Protein AF-A0A1A8TMC8-F1 (afdb_monomer_lite)

Secondary structure (DSSP, 8-state):
--HHHHHHHHHHHHHHHHHHTT--SEEEEEEEEEETTEEEEEEEEEETTEEEES-GGGSTTS--SSEEES--HHHHTSEEEEEE-----HHHHHHHHHHHHHS--

Radius of gyration: 14.85 Å; chains: 1; bounding box: 39×28×39 Å

pLDDT: mean 85.93, std 11.16, range [51.94, 96.0]

Organism: NCBI:txid1792290

Structure (mmCIF, N/CA/C/O backbone):
data_AF-A0A1A8TMC8-F1
#
_entry.id   AF-A0A1A8TMC8-F1
#
loop_
_atom_site.group_PDB
_atom_site.id
_atom_site.type_symbol
_atom_site.label_atom_id
_atom_site.label_alt_id
_atom_site.label_comp_id
_atom_site.label_asym_id
_atom_site.label_entity_id
_atom_site.label_seq_id
_atom_site.pdbx_PDB_ins_code
_atom_site.Cartn_x
_atom_site.Cartn_y
_atom_site.Cartn_z
_atom_site.occupancy
_atom_site.B_iso_or_equiv
_atom_site.auth_seq_id
_atom_site.auth_comp_id
_atom_site.auth_asym_id
_atom_site.auth_atom_id
_atom_site.pdbx_PDB_model_num
ATOM 1 N N . MET A 1 1 ? 4.458 17.881 4.760 1.00 56.47 1 MET A N 1
ATOM 2 C CA . MET A 1 1 ? 4.336 16.409 4.782 1.00 56.47 1 MET A CA 1
ATOM 3 C C . MET A 1 1 ? 4.523 15.931 3.353 1.00 56.47 1 MET A C 1
ATOM 5 O O . MET A 1 1 ? 3.897 16.519 2.477 1.00 56.47 1 MET A O 1
ATOM 9 N N . SER A 1 2 ? 5.425 14.983 3.092 1.00 70.12 2 SER A N 1
ATOM 10 C CA . SER A 1 2 ? 5.622 14.442 1.738 1.00 70.12 2 SER A CA 1
ATOM 11 C C . SER A 1 2 ? 4.391 13.646 1.288 1.00 70.12 2 SER A C 1
ATOM 13 O O . SER A 1 2 ? 3.607 13.197 2.124 1.00 70.12 2 SER A O 1
ATOM 15 N N . LEU A 1 3 ? 4.221 13.461 -0.023 1.00 72.00 3 LEU A N 1
ATOM 16 C CA . LEU A 1 3 ? 3.140 12.640 -0.584 1.00 72.00 3 LEU A CA 1
ATOM 17 C C . LEU A 1 3 ? 3.178 11.206 -0.020 1.00 72.00 3 LEU A C 1
ATOM 19 O O . LEU A 1 3 ? 2.172 10.710 0.474 1.00 72.00 3 LEU A O 1
ATOM 23 N N . SER A 1 4 ? 4.374 10.616 0.074 1.00 73.75 4 SER A N 1
ATOM 24 C CA . SER A 1 4 ? 4.597 9.298 0.687 1.00 73.75 4 SER A CA 1
ATOM 25 C C . SER A 1 4 ? 4.155 9.206 2.154 1.00 73.75 4 SER A C 1
ATOM 27 O O . SER A 1 4 ? 3.631 8.182 2.583 1.00 73.75 4 SER A O 1
ATOM 29 N N . GLN A 1 5 ? 4.312 10.281 2.936 1.00 65.31 5 GLN A N 1
ATOM 30 C CA . GLN A 1 5 ? 3.849 10.324 4.327 1.00 65.31 5 GLN A CA 1
ATOM 31 C C . GLN A 1 5 ? 2.317 10.374 4.427 1.00 65.31 5 GLN A C 1
ATOM 33 O O . GLN A 1 5 ? 1.753 9.799 5.356 1.00 65.31 5 GLN A O 1
ATOM 38 N N . GLN A 1 6 ? 1.642 11.046 3.488 1.00 73.81 6 GLN A N 1
ATOM 39 C CA . GLN A 1 6 ? 0.175 11.116 3.458 1.00 73.81 6 GLN A CA 1
ATOM 40 C C . GLN A 1 6 ? -0.439 9.759 3.098 1.00 73.81 6 GLN A C 1
ATOM 42 O O . GLN A 1 6 ? -1.402 9.333 3.729 1.00 73.81 6 GLN A O 1
ATOM 47 N N . VAL A 1 7 ? 0.174 9.055 2.149 1.00 80.62 7 VAL A N 1
ATOM 48 C CA . VAL A 1 7 ? -0.224 7.712 1.707 1.00 80.62 7 VAL A CA 1
ATOM 49 C C . VAL A 1 7 ? -0.065 6.685 2.823 1.00 80.62 7 VAL A C 1
ATOM 51 O O . VAL A 1 7 ? -1.001 5.951 3.132 1.00 80.62 7 VAL A O 1
ATOM 54 N N . ALA A 1 8 ? 1.083 6.693 3.507 1.00 83.31 8 ALA A N 1
ATOM 55 C CA . ALA A 1 8 ? 1.306 5.831 4.664 1.00 83.31 8 ALA A CA 1
ATOM 56 C C . ALA A 1 8 ? 0.256 6.070 5.766 1.00 83.31 8 ALA A C 1
ATOM 58 O O . ALA A 1 8 ? -0.300 5.123 6.326 1.00 83.31 8 ALA A O 1
ATOM 59 N N . ALA A 1 9 ? -0.064 7.338 6.052 1.00 84.06 9 ALA A N 1
ATOM 60 C CA . ALA A 1 9 ? -1.087 7.685 7.034 1.00 84.06 9 ALA A CA 1
ATOM 61 C C . ALA A 1 9 ? -2.488 7.211 6.609 1.00 84.06 9 ALA A C 1
ATOM 63 O O . ALA A 1 9 ? -3.206 6.644 7.433 1.00 84.06 9 ALA A O 1
ATOM 64 N N . ALA A 1 10 ? -2.865 7.402 5.342 1.00 87.19 10 ALA A N 1
ATOM 65 C CA . ALA A 1 10 ? -4.156 6.967 4.812 1.00 87.19 10 ALA A CA 1
ATOM 66 C C . ALA A 1 10 ? -4.335 5.445 4.930 1.00 87.19 10 ALA A C 1
ATOM 68 O O . ALA A 1 10 ? -5.343 4.989 5.474 1.00 87.19 10 ALA A O 1
ATOM 69 N N . SER A 1 11 ? -3.330 4.669 4.515 1.00 90.88 11 SER A N 1
ATOM 70 C CA . SER A 1 11 ? -3.358 3.204 4.586 1.00 90.88 11 SER A CA 1
ATOM 71 C C . SER A 1 11 ? -3.435 2.705 6.032 1.00 90.88 11 SER A C 1
ATOM 73 O O . SER A 1 11 ? -4.257 1.842 6.340 1.00 90.88 11 SER A O 1
ATOM 75 N N . HIS A 1 12 ? -2.683 3.295 6.968 1.00 91.50 12 HIS A N 1
ATOM 76 C CA . HIS A 1 12 ? -2.813 2.952 8.388 1.00 91.50 12 HIS A CA 1
ATOM 77 C C . HIS A 1 12 ? -4.198 3.274 8.964 1.00 91.50 12 HIS A C 1
ATOM 79 O O . HIS A 1 12 ? -4.775 2.434 9.656 1.00 91.50 12 HIS A O 1
ATOM 85 N N . ILE A 1 13 ? -4.750 4.457 8.672 1.00 89.38 13 ILE A N 1
ATOM 86 C CA . ILE A 1 13 ? -6.077 4.861 9.160 1.00 89.38 13 ILE A CA 1
ATOM 87 C C . ILE A 1 13 ? -7.156 3.912 8.638 1.00 89.38 13 ILE A C 1
ATOM 89 O O . ILE A 1 13 ? -7.975 3.427 9.420 1.00 89.38 13 ILE A O 1
ATOM 93 N N . LEU A 1 14 ? -7.132 3.609 7.338 1.00 90.75 14 LEU A N 1
ATOM 94 C CA . LEU A 1 14 ? -8.081 2.691 6.719 1.00 90.75 14 LEU A CA 1
ATOM 95 C C . LEU A 1 14 ? -7.965 1.280 7.312 1.00 90.75 14 LEU A C 1
ATOM 97 O O . LEU A 1 14 ? -8.978 0.651 7.618 1.00 90.75 14 LEU A O 1
ATOM 101 N N . GLY A 1 15 ? -6.742 0.802 7.546 1.00 92.69 15 GLY A N 1
ATOM 102 C CA . GLY A 1 15 ? -6.518 -0.518 8.126 1.00 92.69 15 GLY A CA 1
ATOM 103 C C . GLY A 1 15 ? -7.026 -0.615 9.565 1.00 92.69 15 GLY A C 1
ATOM 104 O O . GLY A 1 15 ? -7.706 -1.578 9.916 1.00 92.69 15 GLY A O 1
ATOM 105 N N . CYS A 1 16 ? -6.786 0.412 10.387 1.00 90.38 16 CYS A N 1
ATOM 106 C CA . CYS A 1 16 ? -7.354 0.482 11.733 1.00 90.38 16 CYS A CA 1
ATOM 107 C C . CYS A 1 16 ? -8.886 0.571 11.709 1.00 90.38 16 CYS A C 1
ATOM 109 O O . CYS A 1 16 ? -9.540 -0.022 12.568 1.00 90.38 16 CYS A O 1
ATOM 111 N N . PHE A 1 17 ? -9.471 1.267 10.729 1.00 88.50 17 PHE A N 1
ATOM 112 C CA . PHE A 1 17 ? -10.920 1.284 10.548 1.00 88.50 17 PHE A CA 1
ATOM 113 C C . PHE A 1 17 ? -11.456 -0.126 10.274 1.00 88.50 17 PHE A C 1
ATOM 115 O O . PHE A 1 17 ? -12.349 -0.564 10.993 1.00 88.50 17 PHE A O 1
ATOM 122 N N . PHE A 1 18 ? -10.870 -0.879 9.338 1.00 89.06 18 PHE A N 1
ATOM 123 C CA . PHE A 1 18 ? -11.278 -2.264 9.062 1.00 89.06 18 PHE A CA 1
ATOM 124 C C . PHE A 1 18 ? -11.193 -3.142 10.317 1.00 89.06 18 PHE A C 1
ATOM 126 O O . PHE A 1 18 ? -12.155 -3.831 10.657 1.00 89.06 18 PHE A O 1
ATOM 133 N N . ILE A 1 19 ? -10.094 -3.049 11.068 1.00 89.25 19 ILE A N 1
ATOM 134 C CA . ILE A 1 19 ? -9.936 -3.782 12.332 1.00 89.25 19 ILE A CA 1
ATOM 135 C C . ILE A 1 19 ? -11.037 -3.396 13.332 1.00 89.25 19 ILE A C 1
ATOM 137 O O . ILE A 1 19 ? -11.641 -4.270 13.950 1.00 89.25 19 ILE A O 1
ATOM 141 N N . SER A 1 20 ? -11.365 -2.104 13.457 1.00 85.62 20 SER A N 1
ATOM 142 C CA . SER A 1 20 ? -12.443 -1.640 14.345 1.00 85.62 20 SER A CA 1
ATOM 143 C C . SER A 1 20 ? -13.838 -2.123 13.935 1.00 85.62 20 SER A C 1
ATOM 145 O O . SER A 1 20 ? -14.716 -2.234 14.786 1.00 85.62 20 SER A O 1
ATOM 147 N N . GLN A 1 21 ? -14.039 -2.429 12.650 1.00 87.38 21 GLN A N 1
ATOM 148 C CA . GLN A 1 21 ? -15.272 -3.029 12.134 1.00 87.38 21 GLN A CA 1
ATOM 149 C C . GLN A 1 21 ? -15.296 -4.563 12.281 1.00 87.38 21 GLN A C 1
ATOM 151 O O . GLN A 1 21 ? -16.280 -5.195 11.905 1.00 87.38 21 GLN A O 1
ATOM 156 N N . GLY A 1 22 ? -14.240 -5.172 12.833 1.00 89.06 22 GLY A N 1
ATOM 157 C CA . GLY A 1 22 ? -14.163 -6.610 13.094 1.00 89.06 22 GLY A CA 1
ATOM 158 C C . GLY A 1 22 ? -13.523 -7.440 11.978 1.00 89.06 22 GLY A C 1
ATOM 159 O O . GLY A 1 22 ? -13.566 -8.668 12.047 1.00 89.06 22 GLY A O 1
ATOM 160 N N . TYR A 1 23 ? -12.916 -6.811 10.967 1.00 91.44 23 TYR A N 1
ATOM 161 C CA . TYR A 1 23 ? -12.154 -7.535 9.947 1.00 91.44 23 TYR A CA 1
ATOM 162 C C . TYR A 1 23 ? -10.816 -8.016 10.523 1.00 91.44 23 TYR A C 1
ATOM 164 O O . TYR A 1 23 ? -10.058 -7.241 11.109 1.00 91.44 23 TYR A O 1
ATOM 172 N N . ALA A 1 24 ? -10.520 -9.302 10.339 1.00 91.62 24 ALA A N 1
ATOM 173 C CA . ALA A 1 24 ? -9.251 -9.915 10.722 1.00 91.62 24 ALA A CA 1
ATOM 174 C C . ALA A 1 24 ? -8.246 -9.897 9.555 1.00 91.62 24 ALA A C 1
ATOM 176 O O . ALA A 1 24 ? -8.609 -9.612 8.417 1.00 91.62 24 ALA A O 1
ATOM 177 N N . ASN A 1 25 ? -6.980 -10.221 9.839 1.00 93.38 25 ASN A N 1
ATOM 178 C CA . ASN A 1 25 ? -5.912 -10.387 8.838 1.00 93.38 25 ASN A CA 1
ATOM 179 C C . ASN A 1 25 ? -5.663 -9.170 7.929 1.00 93.38 25 ASN A C 1
ATOM 181 O O . ASN A 1 25 ? -5.168 -9.315 6.811 1.00 93.38 25 ASN A O 1
ATOM 185 N N . VAL A 1 26 ? -5.987 -7.968 8.403 1.00 95.19 26 VAL A N 1
ATOM 186 C CA . VAL A 1 26 ? -5.659 -6.728 7.697 1.00 95.19 26 VAL A CA 1
ATOM 187 C C . VAL A 1 26 ? -4.186 -6.413 7.933 1.00 95.19 26 VAL A C 1
ATOM 189 O O . VAL A 1 26 ? -3.718 -6.365 9.073 1.00 95.19 26 VAL A O 1
ATOM 192 N N . ARG A 1 27 ? -3.446 -6.199 6.852 1.00 95.94 27 ARG A N 1
ATOM 193 C CA . ARG A 1 27 ? -2.010 -5.931 6.857 1.00 95.94 27 ARG A CA 1
ATOM 194 C C . ARG A 1 27 ? -1.738 -4.627 6.140 1.00 95.94 27 ARG A C 1
ATOM 196 O O . ARG A 1 27 ? -2.214 -4.407 5.035 1.00 95.94 27 ARG A O 1
ATOM 203 N N . TYR A 1 28 ? -0.960 -3.766 6.769 1.00 94.94 28 TYR A N 1
ATOM 204 C CA . TYR A 1 28 ? -0.347 -2.643 6.090 1.00 94.94 28 TYR A CA 1
ATOM 205 C C . TYR A 1 28 ? 0.858 -3.160 5.305 1.00 94.94 28 TY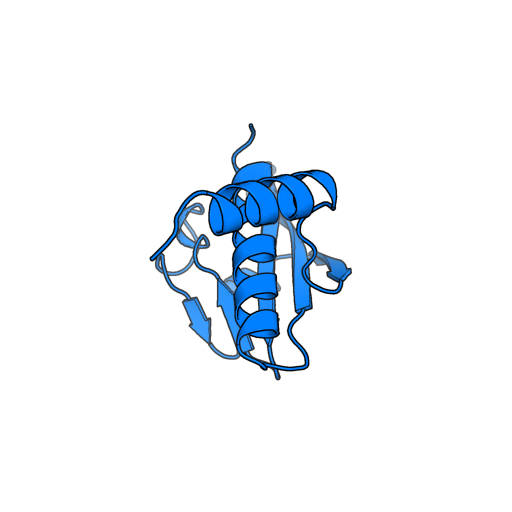R A C 1
ATOM 207 O O . TYR A 1 28 ? 1.675 -3.901 5.854 1.00 94.94 28 TYR A O 1
ATOM 215 N N . VAL A 1 29 ? 0.980 -2.758 4.044 1.00 95.81 29 VAL A N 1
ATOM 216 C CA . VAL A 1 29 ? 2.111 -3.106 3.186 1.00 95.81 29 VAL A CA 1
ATOM 217 C C . VAL A 1 29 ? 2.726 -1.824 2.656 1.00 95.81 29 VAL A C 1
ATOM 219 O O . VAL A 1 29 ? 2.018 -0.989 2.105 1.00 95.81 29 VAL A O 1
ATOM 222 N N . ALA A 1 30 ? 4.041 -1.689 2.794 1.00 94.38 30 ALA A N 1
ATOM 223 C CA . ALA A 1 30 ? 4.813 -0.678 2.096 1.00 94.38 30 ALA A CA 1
ATOM 224 C C . ALA A 1 30 ? 5.786 -1.331 1.124 1.00 94.38 30 ALA A C 1
ATOM 226 O O . ALA A 1 30 ? 6.333 -2.411 1.368 1.00 94.38 30 ALA A O 1
ATOM 227 N N . GLY A 1 31 ? 6.018 -0.641 0.021 1.00 94.69 31 GLY A N 1
ATOM 228 C CA . GLY A 1 31 ? 6.986 -1.050 -0.968 1.00 94.69 31 GLY A CA 1
ATOM 229 C C . GLY A 1 31 ? 7.697 0.132 -1.589 1.00 94.69 31 GLY A C 1
ATOM 230 O O . GLY A 1 31 ? 7.272 1.286 -1.496 1.00 94.69 31 GLY A O 1
ATOM 231 N N . GLU A 1 32 ? 8.787 -0.191 -2.257 1.00 95.19 32 GLU A N 1
ATOM 232 C CA . GLU A 1 32 ? 9.620 0.744 -2.982 1.00 95.19 32 GLU A CA 1
ATOM 233 C C . GLU A 1 32 ? 9.860 0.252 -4.404 1.00 95.19 32 GLU A C 1
ATOM 235 O O . GLU A 1 32 ? 9.898 -0.946 -4.683 1.00 95.19 32 GLU A O 1
ATOM 240 N N . ARG A 1 33 ? 10.014 1.188 -5.332 1.00 94.50 33 ARG A N 1
ATOM 241 C CA . ARG A 1 33 ? 10.405 0.886 -6.708 1.00 94.50 33 ARG A CA 1
ATOM 242 C C . ARG A 1 33 ? 11.222 2.021 -7.289 1.00 94.50 33 ARG A C 1
ATOM 244 O O . ARG A 1 33 ? 11.176 3.151 -6.812 1.00 94.50 33 ARG A O 1
ATOM 251 N N . THR A 1 34 ? 11.944 1.721 -8.362 1.00 94.19 34 THR A N 1
ATOM 252 C CA . THR A 1 34 ? 12.609 2.737 -9.180 1.00 94.19 34 THR A CA 1
ATOM 253 C C . THR A 1 34 ? 12.045 2.690 -10.591 1.00 94.19 34 THR A C 1
ATOM 255 O O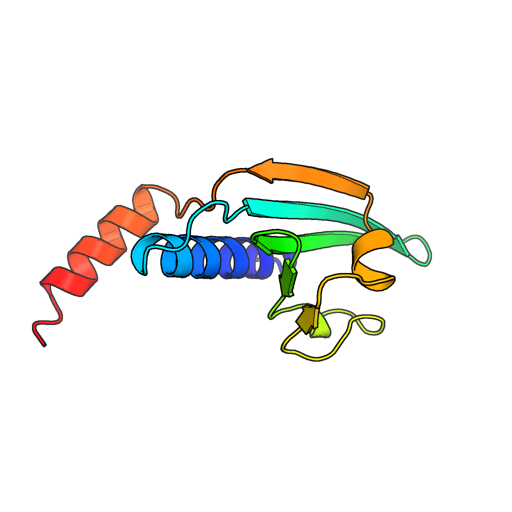 . THR A 1 34 ? 12.174 1.676 -11.272 1.00 94.19 34 THR A O 1
ATOM 258 N N . VAL A 1 35 ? 11.443 3.790 -11.042 1.00 91.31 35 VAL A N 1
ATOM 259 C CA . VAL A 1 35 ? 10.874 3.927 -12.392 1.00 91.31 35 VAL A CA 1
ATOM 260 C C . VAL A 1 35 ? 11.552 5.104 -13.076 1.00 91.31 35 VAL A C 1
ATOM 262 O O . VAL A 1 35 ? 11.607 6.195 -12.517 1.00 91.31 35 VAL A O 1
ATOM 265 N N . ASN A 1 36 ? 12.111 4.893 -14.272 1.00 92.00 36 ASN A N 1
ATOM 266 C CA . ASN A 1 36 ? 12.837 5.926 -15.029 1.00 92.00 36 ASN A CA 1
ATOM 267 C C . ASN A 1 36 ? 13.933 6.639 -14.205 1.00 92.00 36 ASN A C 1
ATOM 269 O O . ASN A 1 36 ? 14.130 7.846 -14.317 1.00 92.00 36 ASN A O 1
ATOM 273 N N . GLY A 1 37 ? 14.628 5.890 -13.340 1.00 92.31 37 GLY A N 1
ATOM 274 C CA . GLY A 1 37 ? 15.672 6.420 -12.456 1.00 92.31 37 GLY A CA 1
ATOM 275 C C . GLY A 1 37 ? 15.161 7.194 -11.233 1.00 92.31 37 GLY A C 1
ATOM 276 O O . GLY A 1 37 ? 15.976 7.719 -10.480 1.00 92.31 37 GLY A O 1
ATOM 277 N N . GLN A 1 38 ? 13.845 7.262 -11.008 1.00 90.75 38 GLN A N 1
ATOM 278 C CA . GLN A 1 38 ? 13.250 7.908 -9.838 1.00 90.75 38 GLN A CA 1
ATOM 279 C C . GLN A 1 38 ? 12.816 6.878 -8.798 1.00 90.75 38 GLN A C 1
ATOM 281 O O . GLN A 1 38 ? 12.012 5.993 -9.093 1.00 90.75 38 GLN A O 1
ATOM 286 N N . TYR A 1 39 ? 13.330 7.027 -7.578 1.00 91.62 39 TYR A N 1
ATOM 287 C CA . TYR A 1 39 ? 12.916 6.240 -6.420 1.00 91.62 39 TYR A CA 1
ATOM 288 C C . TYR A 1 39 ? 11.531 6.681 -5.938 1.00 91.62 39 TYR A C 1
ATOM 290 O O . TYR A 1 39 ? 11.269 7.874 -5.767 1.00 91.62 39 TYR A O 1
ATOM 298 N N . GLN A 1 40 ? 10.651 5.713 -5.723 1.00 92.38 40 GLN A N 1
ATOM 299 C CA . GLN A 1 40 ? 9.269 5.908 -5.308 1.00 92.38 40 GLN A CA 1
ATOM 300 C C . GLN A 1 40 ? 8.950 4.941 -4.174 1.00 92.38 40 GLN A C 1
ATOM 302 O O . GLN A 1 40 ? 9.323 3.771 -4.236 1.00 92.38 40 GLN A O 1
ATOM 307 N N . THR A 1 41 ? 8.217 5.418 -3.173 1.00 92.94 41 THR A N 1
ATOM 308 C CA . THR A 1 41 ? 7.653 4.575 -2.116 1.00 92.94 41 THR A CA 1
ATOM 309 C C . THR A 1 41 ? 6.144 4.651 -2.149 1.00 92.94 41 THR A C 1
ATOM 311 O O . THR A 1 41 ? 5.572 5.672 -2.536 1.00 92.94 41 THR A O 1
ATOM 314 N N . HIS A 1 42 ? 5.506 3.561 -1.749 1.00 94.38 42 HIS A N 1
ATOM 315 C CA . HIS A 1 42 ? 4.060 3.457 -1.733 1.00 94.38 42 HIS A CA 1
ATOM 316 C C . HIS A 1 42 ? 3.582 2.552 -0.607 1.00 94.38 42 HIS A C 1
ATOM 318 O O . HIS A 1 42 ? 4.344 1.716 -0.119 1.00 94.38 42 HIS A O 1
ATOM 324 N N . ALA A 1 43 ? 2.329 2.722 -0.194 1.00 94.06 43 ALA A N 1
ATOM 325 C CA . ALA A 1 43 ? 1.718 1.884 0.819 1.00 94.06 43 ALA A CA 1
ATOM 326 C C . ALA A 1 43 ? 0.243 1.614 0.543 1.00 94.06 43 ALA A C 1
ATOM 328 O O . ALA A 1 43 ? -0.506 2.513 0.173 1.00 94.06 43 ALA A O 1
ATOM 329 N N . TRP A 1 44 ? -0.181 0.389 0.821 1.00 95.44 44 TRP A N 1
ATOM 330 C CA . TRP A 1 44 ? -1.539 -0.106 0.612 1.00 95.44 44 TRP A CA 1
ATOM 331 C C . TRP A 1 44 ? -1.919 -1.095 1.719 1.00 95.44 44 TRP A C 1
ATOM 333 O O . TRP A 1 44 ? -1.131 -1.377 2.628 1.00 95.44 44 TRP A O 1
ATOM 343 N N . LEU A 1 45 ? -3.137 -1.632 1.659 1.00 96.00 45 LEU A N 1
ATOM 344 C CA . LEU A 1 45 ? -3.586 -2.687 2.560 1.00 96.00 45 LEU A CA 1
ATOM 345 C C . LEU A 1 45 ? -3.667 -4.036 1.849 1.00 96.00 45 LEU A C 1
ATOM 347 O O . LEU A 1 45 ? -4.197 -4.150 0.747 1.00 96.00 45 LEU A O 1
ATOM 351 N N . GLY A 1 46 ? -3.182 -5.069 2.526 1.00 95.94 46 GLY A N 1
ATOM 352 C CA . GLY A 1 46 ? -3.514 -6.458 2.259 1.00 95.94 46 GLY A CA 1
ATOM 353 C C . GLY A 1 46 ? -4.648 -6.914 3.176 1.00 95.94 46 GLY A C 1
ATOM 354 O O . GLY A 1 46 ? -4.628 -6.627 4.372 1.00 95.94 46 GLY A O 1
ATOM 355 N N . TRP A 1 47 ? -5.627 -7.643 2.651 1.00 95.56 47 TRP A N 1
ATOM 356 C CA . TRP A 1 47 ? -6.680 -8.262 3.462 1.00 95.56 47 TRP A CA 1
ATOM 357 C C . TRP A 1 47 ? -7.144 -9.575 2.830 1.00 95.56 47 TRP A C 1
ATOM 359 O O . TRP A 1 47 ? -7.715 -9.558 1.749 1.00 95.56 47 TRP A O 1
ATOM 369 N N . ASP A 1 48 ? -6.882 -10.720 3.469 1.00 92.75 48 ASP A N 1
ATOM 370 C CA . ASP A 1 48 ? -7.298 -12.056 2.988 1.00 92.75 48 ASP A CA 1
ATOM 371 C C . ASP A 1 48 ? -7.021 -12.301 1.480 1.00 92.75 48 ASP A C 1
ATOM 373 O O . ASP A 1 48 ? -7.841 -12.847 0.737 1.00 92.75 48 ASP A O 1
ATOM 377 N N . GLY A 1 49 ? -5.843 -11.870 1.013 1.00 91.94 49 GLY A N 1
ATOM 378 C CA . GLY A 1 49 ? -5.413 -11.981 -0.388 1.00 91.94 49 GLY A CA 1
ATOM 379 C C . GLY A 1 49 ? -5.927 -10.877 -1.321 1.00 91.94 49 GLY A C 1
ATOM 380 O O . GLY A 1 49 ? -5.629 -10.912 -2.511 1.00 91.94 49 GLY A O 1
ATOM 381 N N . TRP A 1 50 ? -6.677 -9.905 -0.808 1.00 95.56 50 TRP A N 1
ATOM 382 C CA . TRP A 1 50 ? -7.036 -8.674 -1.509 1.00 95.56 50 TRP A CA 1
ATOM 383 C C . TRP A 1 50 ? -5.987 -7.590 -1.311 1.00 95.56 50 TRP A C 1
ATOM 385 O O . TRP A 1 50 ? -5.378 -7.481 -0.247 1.00 95.56 50 TRP A O 1
ATOM 395 N N . ILE A 1 51 ? -5.844 -6.763 -2.336 1.00 95.94 51 ILE A N 1
ATOM 396 C CA . ILE A 1 51 ? -5.095 -5.517 -2.354 1.00 95.94 51 ILE A CA 1
ATOM 397 C C . ILE A 1 51 ? -6.124 -4.389 -2.324 1.00 95.94 51 ILE A C 1
ATOM 399 O O . ILE A 1 51 ? -6.989 -4.321 -3.197 1.00 95.94 51 ILE A O 1
ATOM 403 N N . ILE A 1 52 ? -6.030 -3.522 -1.320 1.00 95.19 52 ILE A N 1
ATOM 404 C CA . ILE A 1 52 ? -6.874 -2.338 -1.173 1.00 95.19 52 ILE A CA 1
ATOM 405 C C . ILE A 1 52 ? -5.972 -1.112 -1.195 1.00 95.19 52 ILE A C 1
ATOM 407 O O . ILE A 1 52 ? -5.139 -0.933 -0.304 1.00 95.19 52 ILE A O 1
ATOM 411 N N . ASP A 1 53 ? -6.162 -0.258 -2.192 1.00 94.31 53 ASP A N 1
ATOM 412 C CA . ASP A 1 53 ? -5.389 0.967 -2.353 1.00 94.31 53 ASP A CA 1
ATOM 413 C C . ASP A 1 53 ? -6.295 2.110 -2.812 1.00 94.31 53 ASP A C 1
ATOM 415 O O . ASP A 1 53 ? -6.928 2.047 -3.864 1.00 94.31 53 ASP A O 1
ATOM 419 N N . ILE A 1 54 ? -6.374 3.152 -1.988 1.00 93.12 54 ILE A N 1
ATOM 420 C CA . ILE A 1 54 ? -7.204 4.341 -2.233 1.00 93.12 54 ILE A CA 1
ATOM 421 C C . ILE A 1 54 ? -6.378 5.553 -2.685 1.00 93.12 54 ILE A C 1
ATOM 423 O O . ILE A 1 54 ? -6.861 6.681 -2.671 1.00 93.12 54 ILE A O 1
ATOM 427 N N . THR A 1 55 ? -5.098 5.330 -2.984 1.00 91.75 55 THR A N 1
ATOM 428 C CA . THR A 1 55 ? -4.121 6.375 -3.323 1.00 91.75 55 THR A CA 1
ATOM 429 C C . THR A 1 55 ? -3.245 5.993 -4.515 1.00 91.75 55 THR A C 1
ATOM 431 O O . THR A 1 55 ? -2.234 6.644 -4.783 1.00 91.75 55 THR A O 1
ATOM 434 N N . ALA A 1 56 ? -3.588 4.914 -5.217 1.00 89.44 56 ALA A N 1
ATOM 435 C CA . ALA A 1 56 ? -2.816 4.401 -6.343 1.00 89.44 56 ALA A CA 1
ATOM 436 C C . ALA A 1 56 ? -2.737 5.414 -7.500 1.00 89.44 56 ALA A C 1
ATOM 438 O O . ALA A 1 56 ? -1.734 5.490 -8.207 1.00 89.44 56 ALA A O 1
ATOM 439 N N . ASP A 1 57 ? -3.771 6.245 -7.632 1.00 90.12 57 ASP A N 1
ATOM 440 C CA . ASP A 1 57 ? -3.914 7.310 -8.626 1.00 90.12 57 ASP A CA 1
ATOM 441 C C . ASP A 1 57 ? -2.926 8.472 -8.446 1.00 90.12 57 ASP A C 1
ATOM 443 O O . ASP A 1 57 ? -2.814 9.331 -9.321 1.00 90.12 57 ASP A O 1
ATOM 447 N N . GLN A 1 58 ? -2.158 8.492 -7.352 1.00 88.75 58 GLN A N 1
ATOM 448 C CA . GLN A 1 58 ? -1.039 9.422 -7.195 1.00 88.75 58 GLN A CA 1
ATOM 449 C C . GLN A 1 58 ? 0.071 9.183 -8.239 1.00 88.75 58 GLN A C 1
ATOM 451 O O . GLN A 1 58 ? 0.905 10.063 -8.468 1.00 88.75 58 GLN A O 1
ATOM 456 N N . PHE A 1 59 ? 0.113 7.987 -8.836 1.00 89.50 59 PHE A N 1
ATOM 457 C CA . PHE A 1 59 ? 1.072 7.609 -9.864 1.00 89.50 59 PHE A CA 1
ATOM 458 C C . PHE A 1 59 ? 0.426 7.666 -11.244 1.00 89.50 59 PHE A C 1
ATOM 460 O O . PHE A 1 59 ? -0.697 7.212 -11.445 1.00 89.50 59 PHE A O 1
ATOM 467 N N . SER A 1 60 ? 1.170 8.155 -12.237 1.00 88.69 60 SER A N 1
ATOM 468 C CA . SER A 1 60 ? 0.688 8.211 -13.623 1.00 88.69 60 SER A CA 1
ATOM 469 C C . SER A 1 60 ? 0.451 6.832 -14.246 1.00 88.69 60 SER A C 1
ATOM 471 O O . SER A 1 60 ? -0.310 6.717 -15.200 1.00 88.69 60 SER A O 1
ATOM 473 N N . ASP A 1 61 ? 1.143 5.807 -13.749 1.00 89.81 61 ASP A N 1
ATOM 474 C CA . ASP A 1 61 ? 1.011 4.399 -14.136 1.00 89.81 61 ASP A CA 1
ATOM 475 C C . ASP A 1 61 ? 0.210 3.577 -13.110 1.00 89.81 61 ASP A C 1
ATOM 477 O O . ASP A 1 61 ? 0.165 2.350 -13.198 1.00 89.81 61 ASP A O 1
ATOM 481 N N . GLY A 1 62 ? -0.391 4.243 -12.121 1.00 85.62 62 GLY A N 1
ATOM 482 C CA . GLY A 1 62 ? -1.220 3.610 -11.107 1.00 85.62 62 GLY A CA 1
ATOM 483 C C . GLY A 1 62 ? -2.650 3.336 -11.591 1.00 85.62 62 GLY A C 1
ATOM 484 O O . GLY A 1 62 ? -3.121 3.957 -12.549 1.00 85.62 62 GLY A O 1
ATOM 485 N N . PRO A 1 63 ? -3.361 2.393 -10.948 1.00 86.88 63 PRO A N 1
ATOM 486 C CA . PRO A 1 63 ? -4.784 2.178 -11.184 1.00 86.88 63 PRO A CA 1
ATOM 487 C C . PRO A 1 63 ? -5.643 3.354 -10.678 1.00 86.88 63 PRO A C 1
ATOM 489 O O . PRO A 1 63 ? -5.149 4.318 -10.100 1.00 86.88 63 PRO A O 1
ATOM 492 N N . SER A 1 64 ? -6.958 3.281 -10.907 1.00 82.88 64 SER A N 1
ATOM 493 C CA . SER A 1 64 ? -7.917 4.298 -10.457 1.00 82.88 64 SER A CA 1
ATOM 494 C C . SER A 1 64 ? -7.887 4.537 -8.941 1.00 82.88 64 SER A C 1
ATOM 496 O O . SER A 1 64 ? -7.513 3.651 -8.179 1.00 82.88 64 SER A O 1
ATOM 498 N N . ALA A 1 65 ? -8.400 5.700 -8.513 1.00 74.81 65 ALA A N 1
ATOM 499 C CA . ALA A 1 65 ? -8.413 6.201 -7.128 1.00 74.81 65 ALA A CA 1
ATOM 500 C C . ALA A 1 65 ? -8.975 5.242 -6.059 1.00 74.81 65 ALA A C 1
ATOM 502 O O . ALA A 1 65 ? -8.773 5.442 -4.867 1.00 74.81 65 ALA A O 1
ATOM 503 N N . MET A 1 66 ? -9.699 4.204 -6.467 1.00 84.69 66 MET A N 1
ATOM 504 C CA . MET A 1 66 ? -10.051 3.072 -5.625 1.00 84.69 66 MET A CA 1
ATOM 505 C C . MET A 1 66 ? -9.662 1.802 -6.375 1.00 84.69 66 MET A C 1
ATOM 507 O O . MET A 1 66 ? -10.242 1.495 -7.418 1.00 84.69 66 MET A O 1
ATOM 511 N N . PHE A 1 67 ? -8.689 1.075 -5.839 1.00 89.50 67 PHE A N 1
ATOM 512 C CA . PHE A 1 67 ? -8.270 -0.228 -6.328 1.00 89.50 67 PHE A CA 1
ATOM 513 C C . PHE A 1 67 ? -8.612 -1.299 -5.291 1.00 89.50 67 PHE A C 1
ATOM 515 O O . PHE A 1 67 ? -8.211 -1.204 -4.129 1.00 89.50 67 PHE A O 1
ATOM 522 N N . LEU A 1 68 ? -9.376 -2.305 -5.718 1.00 93.00 68 LEU A N 1
ATOM 523 C CA . LEU A 1 68 ? -9.767 -3.456 -4.908 1.00 93.00 68 LEU A CA 1
ATOM 524 C C . LEU A 1 68 ? -9.747 -4.711 -5.777 1.00 93.00 68 LEU A C 1
ATOM 526 O O . LEU A 1 68 ? -10.756 -5.090 -6.369 1.00 93.00 68 LEU A O 1
ATOM 530 N N . GLU A 1 69 ? -8.596 -5.365 -5.846 1.00 94.19 69 GLU A N 1
ATOM 531 C CA . GLU A 1 69 ? -8.439 -6.611 -6.594 1.00 94.19 69 GLU A CA 1
ATOM 532 C C . GLU A 1 69 ? -7.493 -7.561 -5.863 1.00 94.19 69 GLU A C 1
ATOM 534 O O . GLU A 1 69 ? -6.849 -7.201 -4.882 1.00 94.19 69 GLU A O 1
ATOM 539 N N . ARG A 1 70 ? -7.419 -8.811 -6.319 1.00 94.06 70 ARG A N 1
ATOM 540 C CA . ARG A 1 70 ? -6.511 -9.815 -5.740 1.00 94.06 70 ARG A CA 1
ATOM 541 C C . ARG A 1 70 ? -5.110 -9.775 -6.329 1.00 94.06 70 ARG A C 1
ATOM 543 O O . ARG A 1 70 ? -4.206 -10.403 -5.792 1.00 94.06 70 ARG A O 1
ATOM 550 N N . ASP A 1 71 ? -4.953 -9.094 -7.456 1.00 92.12 71 ASP A N 1
ATOM 551 C CA . ASP A 1 71 ? -3.741 -9.152 -8.248 1.00 92.12 71 ASP A CA 1
ATOM 552 C C . ASP A 1 71 ? -3.534 -7.843 -9.007 1.00 92.12 71 ASP A C 1
ATOM 554 O O . ASP A 1 71 ? -4.498 -7.205 -9.414 1.00 92.12 71 ASP A O 1
ATOM 558 N N . SER A 1 72 ? -2.284 -7.404 -9.160 1.00 93.25 72 SER A N 1
ATOM 559 C CA . SER A 1 72 ? -1.983 -6.126 -9.808 1.00 93.25 72 SER A CA 1
ATOM 560 C C . SER A 1 72 ? -0.529 -6.046 -10.256 1.00 93.25 72 SER A C 1
ATOM 562 O O . SER A 1 72 ? 0.382 -6.136 -9.429 1.00 93.25 72 SER A O 1
ATOM 564 N N . ASP A 1 73 ? -0.304 -5.805 -11.551 1.00 93.88 73 ASP A N 1
ATOM 565 C CA . ASP A 1 73 ? 1.040 -5.557 -12.095 1.00 93.88 73 ASP A CA 1
ATOM 566 C C . ASP A 1 73 ? 1.703 -4.342 -11.438 1.00 93.88 73 ASP A C 1
ATOM 568 O O . ASP A 1 73 ? 2.888 -4.378 -11.108 1.00 93.88 73 ASP A O 1
ATOM 572 N N . PHE A 1 74 ? 0.918 -3.292 -11.178 1.00 93.88 74 PHE A N 1
ATOM 573 C CA . PHE A 1 74 ? 1.389 -2.093 -10.496 1.00 93.88 74 PHE A CA 1
ATOM 574 C C . PHE A 1 74 ? 1.948 -2.430 -9.109 1.00 93.88 74 PHE A C 1
ATOM 576 O O . PHE A 1 74 ? 3.099 -2.111 -8.822 1.00 93.88 74 PHE A O 1
ATOM 583 N N . HIS A 1 75 ? 1.196 -3.152 -8.276 1.00 94.31 75 HIS A N 1
ATOM 584 C CA . HIS A 1 75 ? 1.645 -3.505 -6.924 1.00 94.31 75 HIS A CA 1
ATOM 585 C C . HIS A 1 75 ? 2.813 -4.503 -6.937 1.00 94.31 75 HIS A C 1
ATOM 587 O O . HIS A 1 75 ? 3.708 -4.405 -6.100 1.00 94.31 75 HIS A O 1
ATOM 593 N N . ARG A 1 76 ? 2.867 -5.417 -7.919 1.00 94.75 76 ARG A N 1
ATOM 594 C CA . ARG A 1 76 ? 4.022 -6.311 -8.129 1.00 94.75 76 ARG A CA 1
ATOM 595 C C . ARG A 1 76 ? 5.301 -5.579 -8.520 1.00 94.75 76 ARG A C 1
ATOM 597 O O . ARG A 1 76 ? 6.382 -6.119 -8.306 1.00 94.75 76 ARG A O 1
ATOM 604 N N . SER A 1 77 ? 5.194 -4.384 -9.102 1.00 95.12 77 SER A N 1
ATOM 605 C CA . SER A 1 77 ? 6.366 -3.586 -9.476 1.00 95.12 77 SER A CA 1
ATOM 606 C C . SER A 1 77 ? 7.137 -3.041 -8.267 1.00 95.12 77 SER A C 1
ATOM 608 O O . SER A 1 77 ? 8.289 -2.636 -8.419 1.00 95.12 77 SER A O 1
ATOM 610 N N . PHE A 1 78 ? 6.528 -3.046 -7.075 1.00 94.94 78 PHE A N 1
ATOM 611 C CA . PHE A 1 78 ? 7.173 -2.637 -5.833 1.00 94.94 78 PHE A CA 1
ATOM 612 C C . PHE A 1 78 ? 7.864 -3.821 -5.156 1.00 94.94 78 PHE A C 1
ATOM 614 O O . PHE A 1 78 ? 7.251 -4.853 -4.875 1.00 94.94 78 PHE A O 1
ATOM 621 N N . ALA A 1 79 ? 9.138 -3.640 -4.817 1.00 95.12 79 ALA A N 1
ATOM 622 C CA . ALA A 1 79 ? 9.803 -4.482 -3.839 1.00 95.12 79 ALA A CA 1
ATOM 623 C C . ALA A 1 79 ? 9.200 -4.176 -2.463 1.00 95.12 79 ALA A C 1
ATOM 625 O O . ALA A 1 79 ? 9.142 -3.021 -2.043 1.00 95.12 79 ALA A O 1
ATOM 626 N N . ARG A 1 80 ? 8.700 -5.203 -1.773 1.00 92.00 80 ARG A N 1
ATOM 627 C CA . ARG A 1 80 ? 8.078 -5.037 -0.454 1.00 92.00 80 ARG A CA 1
ATOM 628 C C . ARG A 1 80 ? 9.165 -4.720 0.567 1.00 92.00 80 ARG A C 1
ATOM 630 O O . ARG A 1 80 ? 10.060 -5.536 0.764 1.00 92.00 80 ARG A O 1
ATOM 637 N N . ASP A 1 81 ? 9.057 -3.554 1.191 1.00 89.12 81 ASP A N 1
ATOM 638 C CA . ASP A 1 81 ? 9.998 -3.081 2.206 1.00 89.12 81 ASP A CA 1
ATOM 639 C C . ASP A 1 81 ? 9.584 -3.610 3.585 1.00 89.12 81 ASP A C 1
ATOM 641 O O . ASP A 1 81 ? 10.328 -4.338 4.242 1.00 89.12 81 ASP A O 1
ATOM 645 N N . TYR A 1 82 ? 8.331 -3.358 3.986 1.00 89.06 82 TYR A N 1
ATOM 646 C CA . TYR A 1 82 ? 7.793 -3.890 5.237 1.00 89.06 82 TYR A CA 1
ATOM 647 C C . TYR A 1 82 ? 6.295 -4.195 5.183 1.00 89.06 82 TYR A C 1
ATOM 649 O O . TYR A 1 82 ? 5.521 -3.612 4.420 1.00 89.06 82 TYR A O 1
ATOM 657 N N . GLU A 1 83 ? 5.887 -5.124 6.046 1.00 93.06 83 GLU A N 1
ATOM 658 C CA . GLU A 1 83 ? 4.500 -5.506 6.286 1.00 93.06 83 GLU A CA 1
ATOM 659 C C . GLU A 1 83 ? 4.249 -5.558 7.795 1.00 93.06 83 GLU A C 1
ATOM 661 O O . GLU A 1 83 ? 5.035 -6.141 8.544 1.00 93.06 83 GLU A O 1
ATOM 666 N N . CYS A 1 84 ? 3.165 -4.940 8.258 1.00 92.56 84 CYS A N 1
ATOM 667 C CA . CYS A 1 84 ? 2.821 -4.905 9.677 1.00 92.56 84 CYS A CA 1
ATOM 668 C C . CYS A 1 84 ? 1.308 -4.832 9.905 1.00 92.56 84 CYS A C 1
ATOM 670 O O . CYS A 1 84 ? 0.514 -4.721 8.970 1.00 92.56 84 CYS A O 1
ATOM 672 N N . GLU A 1 85 ? 0.886 -4.913 11.166 1.00 91.38 85 GLU A N 1
ATOM 673 C CA . GLU A 1 85 ? -0.487 -4.556 11.519 1.00 91.38 85 GLU A CA 1
ATOM 674 C C . GLU A 1 85 ? -0.694 -3.049 11.360 1.00 91.38 85 GLU A C 1
ATOM 676 O O . GLU A 1 85 ? 0.180 -2.269 11.750 1.00 91.38 85 GLU A O 1
ATOM 681 N N . PRO A 1 86 ? -1.835 -2.615 10.799 1.00 90.12 86 PRO A N 1
ATOM 682 C CA . PRO A 1 86 ? -2.179 -1.208 10.752 1.00 90.12 86 PRO A CA 1
ATOM 683 C C . PRO A 1 86 ? -2.137 -0.586 12.149 1.00 90.12 86 PRO A C 1
ATOM 685 O O . PRO A 1 86 ? -2.842 -1.020 13.060 1.00 90.12 86 PRO A O 1
ATOM 688 N N . VAL A 1 87 ? -1.326 0.457 12.300 1.00 84.25 87 VAL A N 1
ATOM 689 C CA . VAL A 1 87 ? -1.182 1.198 13.547 1.00 84.25 87 VAL A CA 1
ATOM 690 C C . VAL A 1 87 ? -1.355 2.682 13.288 1.00 84.25 87 VAL A C 1
ATOM 692 O O . VAL A 1 87 ? -0.623 3.306 12.525 1.00 84.25 87 VAL A O 1
ATOM 695 N N . ILE A 1 88 ? -2.306 3.281 13.990 1.00 73.44 88 ILE A N 1
ATOM 696 C CA . ILE A 1 88 ? -2.318 4.721 14.201 1.00 73.44 88 ILE A CA 1
ATOM 697 C C . ILE A 1 88 ? -1.425 4.964 15.416 1.00 73.44 88 ILE A C 1
ATOM 699 O O . ILE A 1 88 ? -1.672 4.394 16.477 1.00 73.44 88 ILE A O 1
ATOM 703 N N . SER A 1 89 ? -0.380 5.787 15.268 1.00 67.19 89 SER A N 1
ATOM 704 C CA . SER A 1 89 ? 0.507 6.136 16.386 1.00 67.19 89 SER A CA 1
ATOM 705 C C . SER A 1 89 ? -0.306 6.474 17.639 1.00 67.19 89 SER A C 1
ATOM 707 O O . SER A 1 89 ? -1.303 7.197 17.557 1.00 67.19 89 SER A O 1
ATOM 709 N N . ASN A 1 90 ? 0.138 5.992 18.804 1.00 55.44 90 ASN A N 1
ATOM 710 C CA . ASN A 1 90 ? -0.549 6.186 20.086 1.00 55.44 90 ASN A CA 1
ATOM 711 C C . ASN A 1 90 ? -0.886 7.661 20.365 1.00 55.44 90 ASN A C 1
ATOM 713 O O . ASN A 1 90 ? -1.882 7.954 21.025 1.00 55.44 90 ASN A O 1
ATOM 717 N N . CYS A 1 91 ? -0.094 8.605 19.838 1.00 51.94 91 CYS A N 1
ATOM 718 C CA . CYS A 1 91 ? -0.390 10.030 19.957 1.00 51.94 91 CYS A CA 1
ATOM 719 C C . CYS A 1 91 ? -1.646 10.442 19.173 1.00 51.94 91 CYS A C 1
ATOM 721 O O . CYS A 1 91 ? -2.453 11.203 19.696 1.00 51.94 91 CYS A O 1
ATOM 723 N N . ILE A 1 92 ? -1.861 9.913 17.967 1.00 66.44 92 ILE A N 1
ATOM 724 C CA . ILE A 1 92 ? -3.063 10.173 17.166 1.00 66.44 92 ILE A CA 1
ATOM 725 C C . ILE A 1 92 ? -4.251 9.401 17.748 1.00 66.44 92 ILE A C 1
ATOM 727 O O . ILE A 1 92 ? -5.333 9.968 17.851 1.00 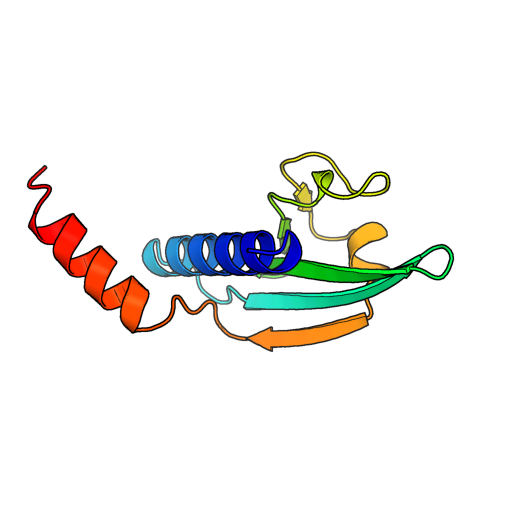66.44 92 ILE A O 1
ATOM 731 N N . ALA A 1 93 ? -4.053 8.164 18.216 1.00 64.38 93 ALA A N 1
ATOM 732 C CA . ALA A 1 93 ? -5.106 7.391 18.877 1.00 64.38 93 ALA A CA 1
ATOM 733 C C . ALA A 1 93 ? -5.656 8.119 20.119 1.00 64.38 93 ALA A C 1
ATOM 735 O O . ALA A 1 93 ? -6.869 8.265 20.272 1.00 64.38 93 ALA A O 1
ATOM 736 N N . ALA A 1 94 ? -4.770 8.670 20.956 1.00 61.56 94 ALA A N 1
ATOM 737 C CA . ALA A 1 94 ? -5.158 9.447 22.131 1.00 61.56 94 ALA A CA 1
ATOM 738 C C . ALA A 1 94 ? -5.919 10.736 21.771 1.00 61.56 94 ALA A C 1
ATOM 740 O O . ALA A 1 94 ? -6.872 11.104 22.459 1.00 61.56 94 ALA A O 1
ATOM 741 N N . GLN A 1 95 ? -5.525 11.432 20.700 1.00 70.19 95 GLN A N 1
ATOM 742 C CA . GLN A 1 95 ? -6.254 12.619 20.238 1.00 70.19 95 GLN A CA 1
ATOM 743 C C . GLN A 1 95 ? -7.597 12.252 19.597 1.00 70.19 95 GLN A C 1
ATOM 745 O O . GLN A 1 95 ? -8.583 12.945 19.835 1.00 70.19 95 GLN A O 1
ATOM 750 N N . ASN A 1 96 ? -7.673 11.137 18.865 1.00 68.19 96 ASN A N 1
ATOM 751 C CA . ASN A 1 96 ? -8.921 10.633 18.297 1.00 68.19 96 ASN A CA 1
ATOM 752 C C . ASN A 1 96 ? -9.924 10.263 19.399 1.00 68.19 96 ASN A C 1
ATOM 754 O O . ASN A 1 96 ? -11.088 10.637 19.333 1.00 68.19 96 ASN A O 1
ATOM 758 N N . GLN A 1 97 ? -9.475 9.614 20.476 1.00 66.88 97 GLN A N 1
ATOM 759 C CA . GLN A 1 97 ? -10.337 9.311 21.620 1.00 66.88 97 GLN A CA 1
ATOM 760 C C . GLN A 1 97 ? -10.874 10.584 22.296 1.00 66.88 97 GLN A C 1
ATOM 762 O O . GLN A 1 97 ? -12.059 10.658 22.620 1.00 66.88 97 GLN A O 1
ATOM 767 N N . LYS A 1 98 ? -10.031 11.615 22.465 1.00 72.19 98 LYS A N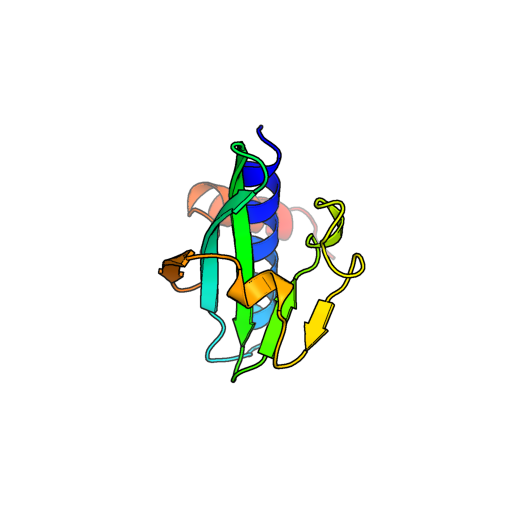 1
ATOM 768 C CA . LYS A 1 98 ? -10.466 12.929 22.975 1.00 72.19 98 LYS A CA 1
ATOM 769 C C . LYS A 1 98 ? -11.501 13.573 22.055 1.00 72.19 98 LYS A C 1
ATOM 771 O O . LYS A 1 98 ? -12.525 14.057 22.537 1.00 72.19 98 LYS A O 1
ATOM 776 N N . PHE A 1 99 ? -11.262 13.539 20.749 1.00 76.00 99 PHE A N 1
ATOM 777 C CA . PHE A 1 99 ? -12.185 14.045 19.739 1.00 76.00 99 PHE A CA 1
ATOM 778 C C . PHE A 1 99 ? -13.541 13.331 19.804 1.00 76.00 99 PHE A C 1
ATOM 780 O O . PHE A 1 99 ? -14.559 13.991 19.998 1.00 76.00 99 PHE A O 1
ATOM 787 N N . LEU A 1 100 ? -13.558 11.996 19.773 1.00 73.25 100 LEU A N 1
ATOM 788 C CA . LEU A 1 100 ? -14.782 11.195 19.882 1.00 73.25 100 LEU A CA 1
ATOM 789 C C . LEU A 1 100 ? -15.525 11.424 21.206 1.00 73.25 100 LEU A C 1
ATOM 791 O O . LEU A 1 100 ? -16.747 11.463 21.224 1.00 73.25 100 LEU A O 1
ATOM 795 N N . SER A 1 101 ? -14.810 11.645 22.315 1.00 76.12 101 SER A N 1
ATOM 796 C CA . SER A 1 101 ? -15.444 11.987 23.600 1.00 76.12 101 SER A CA 1
ATOM 797 C C . SER A 1 101 ? -16.055 13.397 23.636 1.00 76.12 101 SER A C 1
ATOM 799 O O . SER A 1 101 ? -16.911 13.682 24.474 1.00 76.12 101 SER A O 1
ATOM 801 N N . THR A 1 102 ? -15.610 14.281 22.737 1.00 80.81 102 THR A N 1
ATOM 802 C CA . THR A 1 102 ? -16.067 15.675 22.633 1.00 80.81 102 THR A CA 1
ATOM 803 C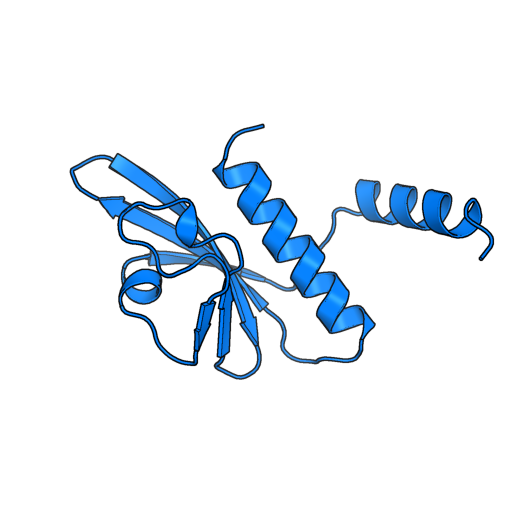 C . THR A 1 102 ? -17.267 15.792 21.702 1.00 80.81 102 THR A C 1
ATOM 805 O O . THR A 1 102 ? -18.211 16.526 21.996 1.00 80.81 102 THR A O 1
ATOM 808 N N . ILE A 1 103 ? -17.259 15.045 20.597 1.00 79.44 103 ILE A N 1
ATOM 809 C CA . ILE A 1 103 ? -18.394 14.957 19.683 1.00 79.44 103 ILE A CA 1
ATOM 810 C C . ILE A 1 103 ? -19.371 13.933 20.248 1.00 79.44 103 ILE A C 1
ATOM 812 O O . ILE A 1 103 ? -19.403 12.777 19.842 1.00 79.44 103 ILE A O 1
ATOM 816 N N . LYS A 1 104 ? -20.161 14.357 21.234 1.00 54.94 104 LYS A N 1
ATOM 817 C CA . LYS A 1 104 ? -21.361 13.617 21.621 1.00 54.94 104 LYS A CA 1
ATOM 818 C C . LYS A 1 104 ? -22.313 13.625 20.424 1.00 54.94 104 LYS A C 1
ATOM 820 O O . LYS A 1 104 ? -22.900 14.666 20.133 1.00 54.94 104 LYS A O 1
ATOM 825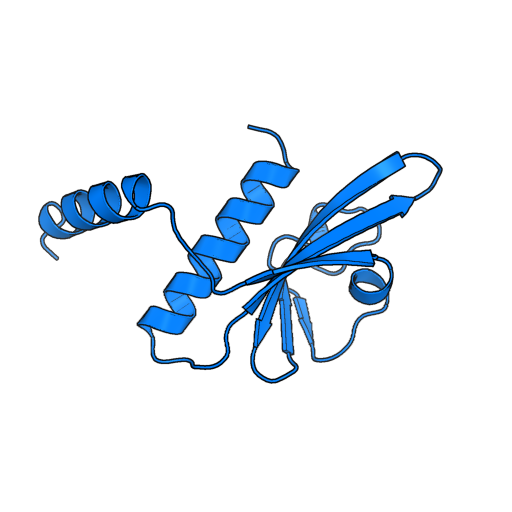 N N . VAL A 1 105 ? -22.396 12.497 19.725 1.00 56.00 105 VAL A N 1
ATOM 826 C CA . VAL A 1 105 ? -23.486 12.178 18.793 1.00 56.00 105 VAL A CA 1
ATOM 827 C C . VAL A 1 105 ? -24.590 11.491 19.582 1.00 56.00 105 VAL A C 1
ATOM 829 O O . VAL A 1 105 ? -24.241 10.623 20.415 1.00 56.00 105 VAL A O 1
#

Sequence (105 aa):
MSLSQQVAAASHILGCFFISQGYANVRYVAGERTVNGQYQTHAWLGWDGWIIDITADQFSDGPSAMFLERDSDFHRSFARDYECEPVISNCIAAQNQKFLSTIKV

Foldseek 3Di:
DDPQVVQLQVQLVVLVVCVVVPAPPKKKWKFWAADPNDIDIHIFIDGPQWTWGQCQVVDPPGDPNTDIDNDDPSVVRTDTPDMDRRDDPPVVVVVVVVVVVVPPD